Protein AF-A0A3D4F8Y4-F1 (afdb_monomer)

Mean predicted aligned error: 6.23 Å

Nearest PDB structures (foldseek):
  9iuo-assembly2_C  TM=5.272E-01  e=2.596E+00  Homo sapiens
  7cem-assembly1_B  TM=4.324E-01  e=6.361E+00  Escherichia coli K-12
  9itd-assembly2_C  TM=4.785E-01  e=8.382E+00  Homo sapiens

Radius of gyration: 14.83 Å; Cα contacts (8 Å, |Δi|>4): 67; chains: 1; bounding box: 24×30×44 Å

Sequence (63 aa):
MAPSASVMTDPWVSFIIPAYNEAKLLPATLEGIAAALGPWDEPWELIVCDNGSTDGTGELAQS

Secondary structure (DSSP, 8-state):
-PPP----PPPSEEEEEEESS-TTTHHHHHHHHHHHHTT--S-EEEEEEE-S-SSSHHHHTT-

pLDDT: mean 89.73, std 14.45, range [44.59, 98.25]

Foldseek 3Di:
DDDDPPPPPPAPEEAEAEDAQCPPPVLVVVVVVCVVCVPPDGHYYYHYHYPDHDNCPVVSVVD

Structure (mmCIF, N/CA/C/O backbone):
data_AF-A0A3D4F8Y4-F1
#
_entry.id   AF-A0A3D4F8Y4-F1
#
loop_
_atom_site.group_PDB
_atom_site.id
_atom_site.type_symbol
_atom_site.label_atom_id
_atom_site.label_alt_id
_atom_site.label_comp_id
_atom_site.label_asym_id
_atom_site.label_entity_id
_atom_site.label_seq_id
_atom_site.pdbx_PDB_ins_code
_atom_site.Cartn_x
_atom_site.Cartn_y
_atom_site.Cartn_z
_atom_site.occupancy
_atom_site.B_iso_or_equiv
_atom_site.auth_seq_id
_atom_site.auth_comp_id
_atom_site.auth_asym_id
_atom_site.auth_atom_id
_atom_site.pdbx_PDB_model_num
ATOM 1 N N . MET A 1 1 ? -4.258 -23.770 -32.740 1.00 52.38 1 MET A N 1
ATOM 2 C CA . MET A 1 1 ? -3.373 -22.824 -32.033 1.00 52.38 1 MET A CA 1
ATOM 3 C C . MET A 1 1 ? -4.133 -22.333 -30.818 1.00 52.38 1 MET A C 1
ATOM 5 O O . MET A 1 1 ? -5.152 -21.682 -30.992 1.00 52.38 1 MET A O 1
ATOM 9 N N . ALA A 1 2 ? -3.721 -22.761 -29.628 1.00 44.59 2 ALA A N 1
ATOM 10 C CA . ALA A 1 2 ? -4.254 -22.268 -28.360 1.00 44.59 2 ALA A CA 1
ATOM 11 C C . ALA A 1 2 ? -3.283 -21.204 -27.818 1.00 44.59 2 ALA A C 1
ATOM 13 O O . ALA A 1 2 ? -2.089 -21.299 -28.124 1.00 44.59 2 ALA A O 1
ATOM 14 N N . PRO A 1 3 ? -3.758 -20.189 -27.077 1.00 47.41 3 PRO A N 1
ATOM 15 C CA . PRO A 1 3 ? -2.884 -19.164 -26.529 1.00 47.41 3 PRO A CA 1
ATOM 16 C C . PRO A 1 3 ? -1.900 -19.829 -25.561 1.00 47.41 3 PRO A C 1
ATOM 18 O O . PRO A 1 3 ? -2.303 -20.618 -24.706 1.00 47.41 3 PRO A O 1
ATOM 21 N N . SER A 1 4 ? -0.607 -19.551 -25.733 1.00 55.50 4 SER A N 1
ATOM 22 C CA . SER A 1 4 ? 0.399 -19.914 -24.737 1.00 55.50 4 SER A CA 1
ATOM 23 C C . SER A 1 4 ? 0.009 -19.215 -23.443 1.00 55.50 4 SER A C 1
ATOM 25 O O . SER A 1 4 ? -0.229 -18.007 -23.467 1.00 55.50 4 SER A O 1
ATOM 27 N N . ALA A 1 5 ? -0.108 -19.978 -22.355 1.00 55.41 5 ALA A N 1
ATOM 28 C CA . ALA A 1 5 ? -0.348 -19.446 -21.022 1.00 55.41 5 ALA A CA 1
ATOM 29 C C . ALA A 1 5 ? 0.556 -18.229 -20.799 1.00 55.41 5 ALA A C 1
ATOM 31 O O . ALA A 1 5 ? 1.738 -18.281 -21.152 1.00 55.41 5 ALA A O 1
ATOM 32 N N . SER A 1 6 ? -0.019 -17.138 -20.286 1.00 56.69 6 SER A N 1
ATOM 33 C CA . SER A 1 6 ? 0.727 -15.960 -19.860 1.00 56.69 6 SER A CA 1
ATOM 34 C C . SER A 1 6 ? 1.965 -16.434 -19.114 1.00 56.69 6 SER A C 1
ATOM 36 O O . SER A 1 6 ? 1.840 -17.217 -18.172 1.00 56.69 6 SER A O 1
ATOM 38 N N . VAL A 1 7 ? 3.149 -16.034 -19.570 1.00 58.94 7 VAL A N 1
ATOM 39 C CA . VAL A 1 7 ? 4.382 -16.286 -18.829 1.00 58.94 7 VAL A CA 1
ATOM 40 C C . VAL A 1 7 ? 4.227 -15.491 -17.538 1.00 58.94 7 VAL A C 1
ATOM 42 O O . VAL A 1 7 ? 4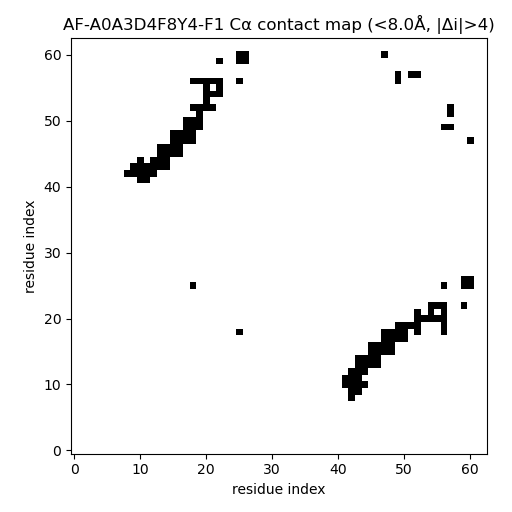.432 -14.282 -17.524 1.00 58.94 7 VAL A O 1
ATOM 45 N N . MET A 1 8 ? 3.737 -16.139 -16.484 1.00 59.88 8 MET A N 1
ATOM 46 C CA . MET A 1 8 ? 3.852 -15.615 -15.134 1.00 59.88 8 MET A CA 1
ATOM 47 C C . MET A 1 8 ? 5.330 -15.753 -14.817 1.00 59.88 8 MET A C 1
ATOM 49 O O . MET A 1 8 ? 5.806 -16.830 -14.473 1.00 59.88 8 MET A O 1
ATOM 53 N N . THR A 1 9 ? 6.081 -14.702 -15.114 1.00 74.62 9 THR A N 1
ATOM 54 C CA . THR A 1 9 ? 7.471 -14.602 -14.701 1.00 74.62 9 THR A CA 1
ATOM 55 C C . THR A 1 9 ? 7.466 -14.530 -13.184 1.00 74.62 9 THR A C 1
ATOM 57 O O . THR A 1 9 ? 6.833 -13.626 -12.635 1.00 74.62 9 THR A O 1
ATOM 60 N N . ASP A 1 10 ? 8.112 -15.495 -12.528 1.00 89.44 10 ASP A N 1
ATOM 61 C CA . ASP A 1 10 ? 8.259 -15.489 -11.074 1.00 89.44 10 ASP A CA 1
ATOM 62 C C . ASP A 1 10 ? 8.781 -14.114 -10.626 1.00 89.44 10 ASP A C 1
ATOM 64 O O . ASP A 1 10 ? 9.710 -13.589 -11.254 1.00 89.44 10 ASP A O 1
ATOM 68 N N . PRO A 1 11 ? 8.179 -13.498 -9.593 1.00 92.25 11 PRO A N 1
ATOM 69 C CA . PRO A 1 11 ? 8.616 -12.193 -9.134 1.00 92.25 11 PRO A CA 1
ATOM 70 C C . PRO A 1 11 ? 10.061 -12.288 -8.643 1.00 92.25 11 PRO A C 1
ATOM 72 O O . PRO A 1 11 ? 10.427 -13.184 -7.882 1.00 92.25 11 PRO A O 1
ATOM 75 N N . TRP A 1 12 ? 10.886 -11.337 -9.066 1.00 95.00 12 TRP A N 1
ATOM 76 C CA . TRP A 1 12 ? 12.258 -11.204 -8.593 1.00 95.00 12 TRP A CA 1
ATOM 77 C C . TRP A 1 12 ? 12.288 -10.746 -7.129 1.00 95.00 12 TRP A C 1
ATOM 79 O O . TRP A 1 12 ? 13.134 -11.187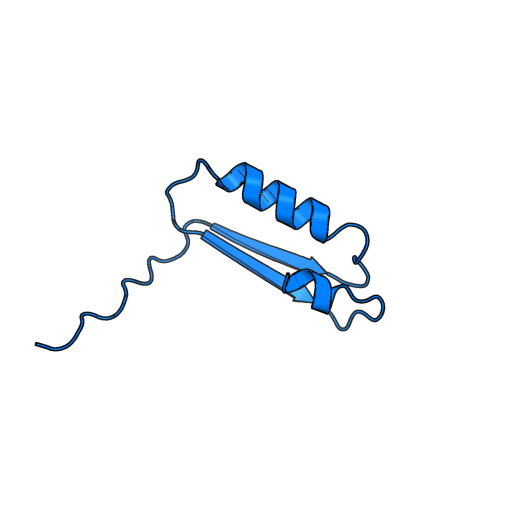 -6.352 1.00 95.00 12 TRP A O 1
ATOM 89 N N . VAL A 1 13 ? 11.323 -9.903 -6.738 1.00 94.81 13 VAL A N 1
ATOM 90 C CA . VAL A 1 13 ? 11.031 -9.536 -5.345 1.00 94.81 13 VAL A CA 1
ATOM 91 C C . VAL A 1 13 ? 9.532 -9.577 -5.081 1.00 94.81 13 VAL A C 1
ATOM 93 O O . VAL A 1 13 ? 8.731 -9.068 -5.867 1.00 94.81 13 VAL A O 1
ATOM 96 N N . SER A 1 14 ? 9.192 -10.073 -3.894 1.00 96.00 14 SER A N 1
ATOM 97 C CA . SER A 1 14 ? 7.876 -9.925 -3.276 1.00 96.00 14 SER A CA 1
ATOM 98 C C . SER A 1 14 ? 7.966 -8.972 -2.083 1.00 96.00 14 SER A C 1
ATOM 100 O O . SER A 1 14 ? 8.688 -9.237 -1.118 1.00 96.00 14 SER A O 1
ATOM 102 N N . PHE A 1 15 ? 7.217 -7.872 -2.122 1.00 96.38 15 PHE A N 1
ATOM 103 C CA . PHE A 1 15 ? 7.050 -6.966 -0.986 1.00 96.38 15 PHE A CA 1
ATOM 104 C C . PHE A 1 15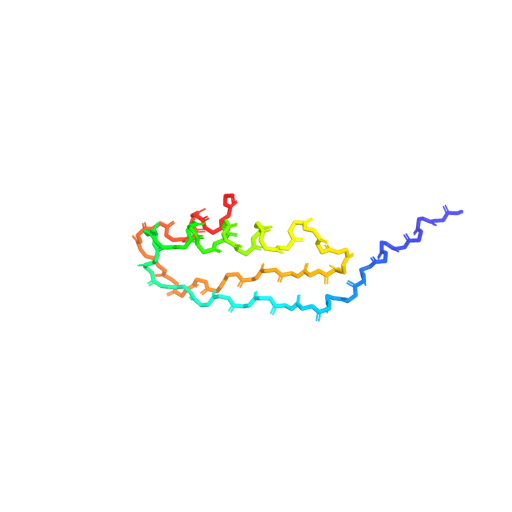 ? 5.847 -7.416 -0.157 1.00 96.38 15 PHE A C 1
ATOM 106 O O . PHE A 1 15 ? 4.727 -7.426 -0.654 1.00 96.38 15 PHE A O 1
ATOM 113 N N . ILE A 1 16 ? 6.059 -7.774 1.110 1.00 97.12 16 ILE A N 1
ATOM 114 C CA . ILE A 1 16 ? 4.983 -8.208 2.012 1.00 97.12 16 ILE A CA 1
ATOM 115 C C . ILE A 1 16 ? 4.832 -7.166 3.118 1.00 97.12 16 ILE A C 1
ATOM 117 O O . ILE A 1 16 ? 5.757 -6.956 3.905 1.00 97.12 16 ILE A O 1
ATOM 121 N N . ILE A 1 17 ? 3.668 -6.520 3.178 1.00 96.88 17 ILE A N 1
ATOM 122 C CA . ILE A 1 17 ? 3.379 -5.429 4.112 1.00 96.88 17 ILE A CA 1
ATOM 123 C C . ILE A 1 17 ? 2.285 -5.886 5.083 1.00 96.88 17 ILE A C 1
ATOM 125 O O . ILE A 1 17 ? 1.112 -5.924 4.705 1.00 96.88 17 ILE A O 1
ATOM 129 N N . PRO A 1 18 ? 2.623 -6.241 6.332 1.00 97.12 18 PRO A N 1
ATOM 130 C CA . PRO A 1 18 ? 1.614 -6.420 7.365 1.00 97.12 18 PRO A CA 1
ATOM 131 C C . PRO A 1 18 ? 1.003 -5.061 7.717 1.00 97.12 18 PRO A C 1
ATOM 133 O O . PRO A 1 18 ? 1.732 -4.100 7.964 1.00 97.12 18 PRO A O 1
ATOM 136 N N . ALA A 1 19 ? -0.325 -4.987 7.760 1.00 97.56 19 ALA A N 1
ATOM 137 C CA . ALA A 1 19 ? -1.042 -3.759 8.074 1.00 97.56 19 ALA A CA 1
ATOM 138 C C . ALA A 1 19 ? -2.140 -4.020 9.116 1.00 97.56 19 ALA A C 1
ATOM 140 O O . ALA A 1 19 ? -2.884 -4.998 9.031 1.00 97.56 19 ALA A O 1
ATOM 141 N N . TYR A 1 20 ? -2.225 -3.142 10.117 1.00 98.12 20 TYR A N 1
ATOM 142 C CA . TYR A 1 20 ? -3.321 -3.106 11.082 1.00 98.12 20 TYR A CA 1
ATOM 143 C C . TYR A 1 20 ? -3.549 -1.669 11.553 1.00 98.12 20 TYR A C 1
ATOM 145 O O . TYR A 1 20 ? -2.731 -1.122 12.289 1.00 98.12 20 TYR A O 1
ATOM 153 N N . ASN A 1 21 ? 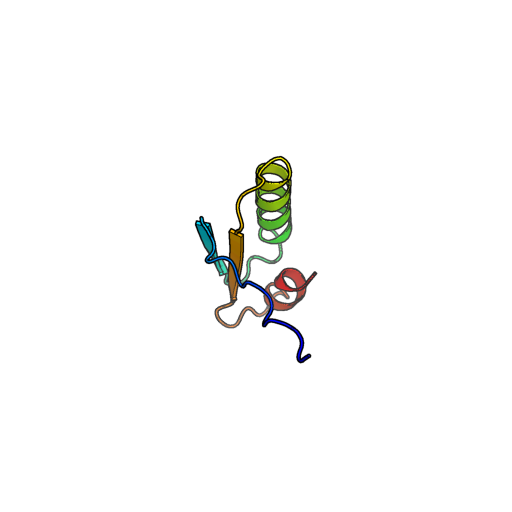-4.674 -1.078 11.158 1.00 98.25 21 ASN A N 1
ATOM 154 C CA . ASN A 1 21 ? -5.025 0.317 11.427 1.00 98.25 21 ASN A CA 1
ATOM 155 C C . ASN A 1 21 ? -3.957 1.337 10.976 1.00 98.25 21 ASN A C 1
ATOM 157 O O . ASN A 1 21 ? -3.545 2.224 11.728 1.00 98.25 21 ASN A O 1
ATOM 161 N N . GLU A 1 22 ? -3.508 1.187 9.731 1.00 98.12 22 GLU A N 1
ATOM 162 C CA . GLU A 1 22 ? -2.483 1.996 9.076 1.00 98.12 22 GLU A CA 1
ATOM 163 C C . GLU A 1 22 ? -3.053 2.951 8.013 1.00 98.12 22 GLU A C 1
ATOM 165 O O . GLU A 1 22 ? -2.320 3.398 7.127 1.00 98.12 22 GLU A O 1
ATOM 170 N N . ALA A 1 23 ? -4.336 3.331 8.084 1.00 97.75 23 ALA A N 1
ATOM 171 C CA . ALA A 1 23 ? -4.983 4.155 7.054 1.00 97.75 23 ALA A CA 1
ATOM 172 C C . ALA A 1 23 ? -4.256 5.487 6.772 1.00 97.75 23 ALA A C 1
ATOM 174 O O . ALA A 1 23 ? -4.362 6.059 5.690 1.00 97.75 23 ALA A O 1
ATOM 175 N N . LYS A 1 24 ? -3.482 5.986 7.742 1.00 97.81 24 LYS A N 1
ATOM 176 C CA . LYS A 1 24 ? -2.699 7.224 7.612 1.00 97.81 24 LYS A CA 1
ATOM 177 C C . LYS A 1 24 ? -1.344 7.041 6.927 1.00 97.81 24 LYS A C 1
ATOM 179 O O . LYS A 1 24 ? -0.811 8.021 6.417 1.00 97.81 24 LYS A O 1
ATOM 184 N N . LEU A 1 25 ? -0.761 5.844 6.979 1.00 97.31 25 LEU A N 1
ATOM 185 C CA . LEU A 1 25 ? 0.629 5.591 6.578 1.00 97.31 25 LEU A CA 1
ATOM 186 C C . LEU A 1 25 ? 0.736 4.662 5.370 1.00 97.31 25 LEU A C 1
ATOM 188 O O . LEU A 1 25 ? 1.675 4.793 4.579 1.00 97.31 25 LEU A O 1
ATOM 192 N N . LEU A 1 26 ? -0.225 3.750 5.209 1.00 97.31 26 LEU A N 1
ATOM 193 C CA . LEU A 1 26 ? -0.218 2.774 4.129 1.00 97.31 26 LEU A CA 1
ATOM 194 C C . LEU A 1 26 ? -0.157 3.442 2.742 1.00 97.31 26 LEU A C 1
ATOM 196 O O . LEU A 1 26 ? 0.745 3.072 1.992 1.00 97.31 26 LEU A O 1
ATOM 200 N N . PRO A 1 27 ? -0.972 4.468 2.404 1.00 97.19 27 PRO A N 1
ATOM 201 C CA . PRO A 1 27 ? -0.925 5.079 1.071 1.00 97.19 27 PRO A CA 1
ATOM 202 C C . PRO A 1 27 ? 0.462 5.618 0.698 1.00 97.19 27 PRO A C 1
ATOM 204 O O . PRO A 1 27 ? 0.996 5.286 -0.355 1.00 97.19 27 PRO A O 1
ATOM 207 N N . ALA A 1 28 ? 1.105 6.358 1.607 1.00 97.31 28 ALA A N 1
ATOM 208 C CA . ALA A 1 28 ? 2.439 6.912 1.370 1.00 97.31 28 ALA A CA 1
ATOM 209 C C . ALA A 1 28 ? 3.511 5.818 1.207 1.00 97.31 28 ALA A C 1
ATOM 211 O O . ALA A 1 28 ? 4.478 5.989 0.465 1.00 97.31 28 ALA A O 1
ATOM 212 N N . THR A 1 29 ? 3.341 4.681 1.888 1.00 96.56 29 THR A N 1
ATOM 213 C CA . THR A 1 29 ? 4.241 3.528 1.758 1.00 96.56 29 THR A CA 1
ATOM 214 C C . THR A 1 29 ? 4.092 2.870 0.387 1.00 96.56 29 THR A C 1
ATOM 216 O O . THR A 1 29 ? 5.097 2.607 -0.275 1.00 96.56 29 THR A O 1
ATOM 219 N N . LEU A 1 30 ? 2.852 2.647 -0.061 1.00 96.44 30 LEU A N 1
ATOM 220 C CA . LEU A 1 30 ? 2.555 2.074 -1.377 1.00 96.44 30 LEU A CA 1
ATOM 221 C C . LEU A 1 30 ? 3.067 2.979 -2.506 1.00 96.44 30 LEU A C 1
ATOM 223 O O . LEU A 1 30 ? 3.755 2.501 -3.407 1.00 96.44 30 LEU A O 1
ATOM 227 N N . GLU A 1 31 ? 2.816 4.287 -2.412 1.00 95.75 31 GLU A N 1
ATOM 228 C CA . GLU A 1 31 ? 3.332 5.285 -3.357 1.00 95.75 31 GLU A CA 1
ATOM 229 C C . GLU A 1 31 ? 4.864 5.296 -3.398 1.00 95.75 31 GLU A C 1
ATOM 231 O O . GLU A 1 31 ? 5.457 5.321 -4.477 1.00 95.75 31 GLU A O 1
ATOM 236 N N . GLY A 1 32 ? 5.520 5.238 -2.234 1.00 96.50 32 GLY A N 1
ATOM 237 C CA . GLY A 1 32 ? 6.978 5.205 -2.141 1.00 96.50 32 GLY A CA 1
ATOM 238 C C . GLY A 1 32 ? 7.589 3.972 -2.809 1.00 96.50 32 GLY A C 1
ATOM 239 O O . GLY A 1 32 ? 8.577 4.096 -3.536 1.00 96.50 32 GLY A O 1
ATOM 240 N N . ILE A 1 33 ? 6.985 2.795 -2.611 1.00 95.12 33 ILE A N 1
ATOM 241 C CA . ILE A 1 33 ? 7.430 1.558 -3.266 1.00 95.12 33 ILE A CA 1
ATOM 242 C C . ILE A 1 33 ? 7.190 1.648 -4.776 1.00 95.12 33 ILE A C 1
ATOM 244 O O . ILE A 1 33 ? 8.121 1.432 -5.547 1.00 95.12 33 ILE A O 1
ATOM 248 N N . ALA A 1 34 ? 5.994 2.049 -5.214 1.00 93.00 34 ALA A N 1
ATOM 249 C CA . ALA A 1 34 ? 5.685 2.191 -6.636 1.00 93.00 34 ALA A CA 1
ATOM 250 C C . ALA A 1 34 ? 6.635 3.176 -7.344 1.00 93.00 34 ALA A C 1
ATOM 252 O O . ALA A 1 34 ? 7.132 2.888 -8.433 1.00 93.00 34 ALA A O 1
ATOM 253 N N . ALA A 1 35 ? 6.951 4.308 -6.709 1.00 95.62 35 ALA A N 1
ATOM 254 C CA . ALA A 1 35 ? 7.898 5.283 -7.242 1.00 95.62 35 ALA A CA 1
ATOM 255 C C . ALA A 1 35 ? 9.327 4.722 -7.340 1.00 95.62 35 ALA A C 1
ATOM 257 O O . ALA A 1 35 ? 10.019 4.977 -8.327 1.00 95.62 35 ALA A O 1
ATOM 258 N N . ALA A 1 36 ? 9.765 3.945 -6.345 1.00 94.94 36 ALA A N 1
ATOM 259 C CA . ALA A 1 36 ? 11.086 3.320 -6.345 1.00 94.94 36 ALA A CA 1
ATOM 260 C C . ALA A 1 36 ? 11.228 2.227 -7.419 1.00 94.94 36 ALA A C 1
ATOM 262 O O . ALA A 1 36 ? 12.315 2.066 -7.973 1.00 94.94 36 ALA A O 1
ATOM 263 N N . LEU A 1 37 ? 10.144 1.503 -7.722 1.00 93.81 37 LEU A N 1
ATOM 264 C CA . LEU A 1 37 ? 10.128 0.422 -8.714 1.00 93.81 37 LEU A CA 1
ATOM 265 C C . LEU A 1 37 ? 9.763 0.894 -10.127 1.00 93.81 37 LEU A C 1
ATOM 267 O O . LEU A 1 37 ? 9.949 0.141 -11.072 1.00 93.81 37 LEU A O 1
ATOM 271 N N . GLY A 1 38 ? 9.298 2.134 -10.306 1.00 91.25 38 GLY A N 1
ATOM 272 C CA . GLY A 1 38 ? 9.011 2.712 -11.625 1.00 91.25 38 GLY A CA 1
ATOM 273 C C . GLY A 1 38 ? 10.119 2.538 -12.686 1.00 91.25 38 GLY A C 1
ATOM 274 O O . GLY A 1 38 ? 9.786 2.238 -13.829 1.00 91.25 38 GLY A O 1
ATOM 275 N N . PRO A 1 39 ? 11.418 2.707 -12.362 1.00 92.50 39 PRO A N 1
ATOM 276 C CA . PRO A 1 39 ? 12.519 2.459 -13.298 1.00 92.50 39 PRO A CA 1
ATOM 277 C C . PRO A 1 39 ? 13.009 0.997 -13.332 1.00 92.50 39 PRO A C 1
ATOM 279 O O . PRO A 1 39 ? 14.050 0.734 -13.933 1.00 92.50 39 PRO A O 1
ATOM 282 N N . TRP A 1 40 ? 12.343 0.066 -12.645 1.00 93.50 40 TRP A N 1
ATOM 283 C CA . TRP A 1 40 ? 12.789 -1.317 -12.511 1.00 93.50 40 TRP A CA 1
ATOM 284 C C . TRP A 1 40 ? 12.049 -2.246 -13.478 1.00 93.50 40 TRP A C 1
ATOM 286 O O . TRP A 1 40 ? 10.826 -2.338 -13.448 1.00 93.50 40 TRP A O 1
ATOM 296 N N . ASP A 1 41 ? 12.809 -2.945 -14.324 1.00 91.94 41 ASP A N 1
ATOM 297 C CA . ASP A 1 41 ? 12.261 -3.777 -15.404 1.00 91.94 41 ASP A CA 1
ATOM 298 C C . ASP A 1 41 ? 11.978 -5.236 -14.998 1.00 91.94 41 ASP A C 1
ATOM 300 O O . ASP A 1 41 ? 11.340 -5.972 -15.752 1.00 91.94 41 ASP A O 1
ATOM 304 N N . GLU A 1 42 ? 12.456 -5.683 -13.831 1.00 93.56 42 GLU A N 1
ATOM 305 C CA . GLU A 1 42 ? 12.220 -7.055 -13.369 1.00 93.56 42 GLU A CA 1
ATOM 306 C C . GLU A 1 42 ? 10.808 -7.202 -12.778 1.00 93.56 42 GLU A C 1
ATOM 308 O O . GLU A 1 42 ? 10.293 -6.267 -12.158 1.00 93.56 42 GLU A O 1
ATOM 313 N N . PRO A 1 43 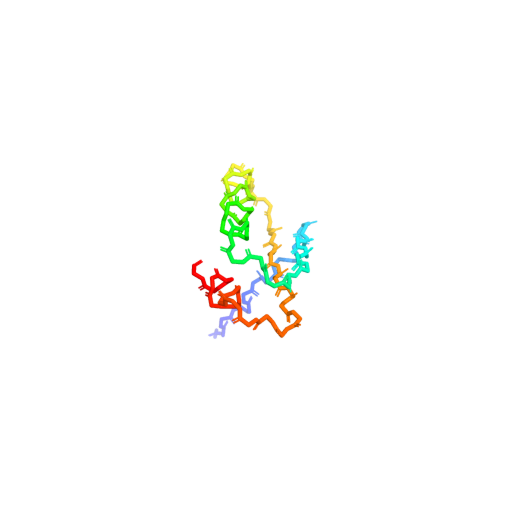? 10.166 -8.374 -12.921 1.00 93.50 43 PRO A N 1
ATOM 314 C CA . PRO A 1 43 ? 8.846 -8.622 -12.357 1.00 93.50 43 PRO A CA 1
ATOM 315 C C . PRO A 1 43 ? 8.876 -8.555 -10.828 1.00 93.50 43 PRO A C 1
ATOM 317 O O . PRO A 1 43 ? 9.795 -9.058 -10.182 1.00 93.50 43 PRO A O 1
ATOM 320 N N . TRP A 1 44 ? 7.831 -7.990 -10.234 1.00 94.62 44 TRP A N 1
ATOM 321 C CA . TRP A 1 44 ? 7.678 -7.897 -8.787 1.00 94.62 44 TRP A CA 1
ATOM 322 C C . TRP A 1 44 ? 6.209 -7.960 -8.387 1.00 94.62 44 TRP A C 1
ATOM 324 O O . TRP A 1 44 ? 5.312 -7.742 -9.203 1.00 94.62 44 TRP A O 1
ATOM 334 N N . GLU A 1 45 ? 5.971 -8.247 -7.113 1.00 95.06 45 GLU A N 1
ATOM 335 C CA . GLU A 1 45 ? 4.640 -8.202 -6.513 1.00 95.06 45 GLU A CA 1
ATOM 336 C C . GLU A 1 45 ? 4.662 -7.448 -5.183 1.00 95.06 45 GLU A C 1
ATOM 338 O O . GLU A 1 45 ? 5.685 -7.380 -4.495 1.00 95.06 45 GLU A O 1
ATOM 343 N N . LEU A 1 46 ? 3.512 -6.891 -4.811 1.00 95.69 46 LEU A N 1
ATOM 344 C CA . LEU A 1 46 ? 3.286 -6.277 -3.512 1.00 95.69 46 LEU A CA 1
ATOM 345 C C . LEU A 1 46 ? 2.010 -6.856 -2.914 1.00 95.69 46 LEU A C 1
ATOM 347 O O . LEU A 1 46 ? 0.946 -6.825 -3.529 1.00 95.69 46 LEU A O 1
ATOM 351 N N . ILE A 1 47 ?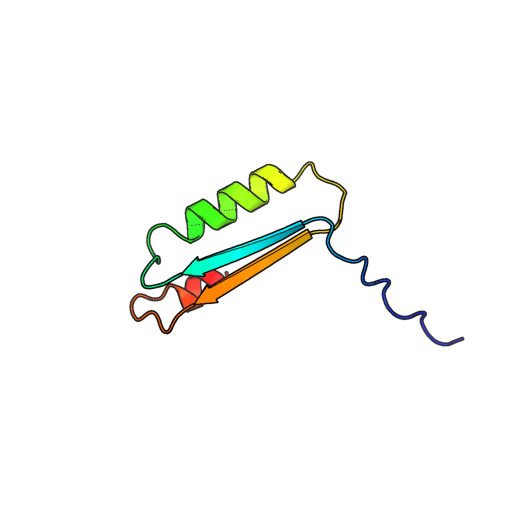 2.134 -7.383 -1.702 1.00 96.56 47 ILE A N 1
ATOM 352 C CA . ILE A 1 47 ? 1.070 -8.055 -0.969 1.00 96.56 47 ILE A CA 1
ATOM 353 C C . ILE A 1 47 ? 0.864 -7.302 0.342 1.00 96.56 47 ILE A C 1
ATOM 355 O O . ILE A 1 47 ? 1.765 -7.238 1.181 1.00 96.56 47 ILE A O 1
ATOM 359 N N . VAL A 1 48 ? -0.336 -6.759 0.537 1.00 97.75 48 VAL A N 1
ATOM 360 C CA . VAL A 1 48 ? -0.751 -6.183 1.821 1.00 97.75 48 VAL A CA 1
ATOM 361 C C . VAL A 1 48 ? -1.525 -7.236 2.605 1.00 97.75 48 VAL A C 1
ATOM 363 O O . VAL A 1 48 ? -2.543 -7.752 2.147 1.00 97.75 48 VAL A O 1
ATOM 366 N N . CYS A 1 49 ? -1.044 -7.555 3.802 1.00 97.69 49 CYS A N 1
ATOM 367 C CA . CYS A 1 49 ? -1.702 -8.467 4.728 1.00 97.69 49 CYS A CA 1
ATOM 368 C C . CYS A 1 49 ? -2.438 -7.655 5.797 1.00 97.69 49 CYS A C 1
ATOM 370 O O . CYS A 1 49 ? -1.861 -7.336 6.838 1.00 97.69 49 CYS A O 1
ATOM 372 N N . ASP A 1 50 ? -3.702 -7.322 5.534 1.00 97.50 50 ASP A N 1
ATOM 373 C CA . ASP A 1 50 ? -4.565 -6.662 6.515 1.00 97.50 50 ASP A CA 1
ATOM 374 C C . ASP A 1 50 ? -5.053 -7.658 7.581 1.00 97.50 50 ASP A C 1
ATOM 376 O O . ASP A 1 50 ? -5.715 -8.653 7.274 1.00 97.50 50 ASP A O 1
ATOM 380 N N . ASN A 1 51 ? -4.741 -7.380 8.847 1.00 95.50 51 ASN A N 1
ATOM 381 C CA . ASN A 1 51 ? -5.131 -8.203 9.992 1.00 95.50 51 ASN A CA 1
ATOM 382 C C . ASN A 1 51 ? -6.434 -7.711 10.650 1.00 95.50 51 ASN A C 1
ATOM 384 O O . ASN A 1 51 ? -6.498 -7.514 11.865 1.00 95.50 51 ASN A O 1
ATOM 388 N N . GLY A 1 52 ? -7.475 -7.494 9.844 1.00 96.69 52 GLY A N 1
ATOM 389 C CA . GLY A 1 52 ? -8.794 -7.081 10.329 1.00 96.69 52 GLY A CA 1
ATOM 390 C C . GLY A 1 52 ? -8.835 -5.642 10.843 1.00 96.69 52 GLY A C 1
ATOM 391 O O . GLY A 1 52 ? -9.381 -5.389 11.920 1.00 96.69 52 GLY A O 1
ATOM 392 N N . SER A 1 53 ? -8.244 -4.706 10.096 1.00 98.12 53 SER A N 1
ATOM 393 C CA . SER A 1 53 ? -8.305 -3.276 10.414 1.00 98.12 53 SER A CA 1
ATOM 394 C C . SER A 1 53 ? -9.742 -2.746 10.466 1.00 98.12 53 SER A C 1
ATOM 396 O O . SER A 1 53 ? -10.643 -3.229 9.782 1.00 98.12 53 SER A O 1
ATOM 398 N N . THR A 1 54 ? -9.947 -1.701 11.265 1.00 98.00 54 THR A N 1
ATOM 399 C CA . THR A 1 54 ? -11.257 -1.062 11.492 1.00 98.00 54 THR A CA 1
ATOM 400 C C . THR A 1 54 ? -11.295 0.410 11.078 1.00 98.00 54 THR A C 1
ATOM 402 O O . THR A 1 54 ? -12.297 1.086 11.295 1.00 98.00 54 THR A O 1
ATOM 405 N N . ASP A 1 55 ? -10.197 0.933 10.536 1.00 98.25 55 ASP A N 1
ATOM 406 C CA . ASP A 1 55 ? -10.008 2.350 10.194 1.00 98.25 55 ASP A CA 1
ATOM 407 C C . ASP A 1 55 ? -10.012 2.631 8.679 1.00 98.25 55 ASP A C 1
ATOM 409 O O . ASP A 1 55 ? -9.704 3.745 8.258 1.00 98.25 55 ASP A O 1
ATOM 413 N N . GLY A 1 56 ? -10.331 1.618 7.874 1.00 96.94 56 GLY A N 1
ATOM 414 C CA . GLY A 1 56 ? -10.334 1.670 6.414 1.00 96.94 56 GLY A CA 1
ATOM 415 C C . GLY A 1 56 ? -9.002 1.346 5.730 1.00 96.94 56 GLY A C 1
ATOM 416 O O . GLY A 1 56 ? -8.88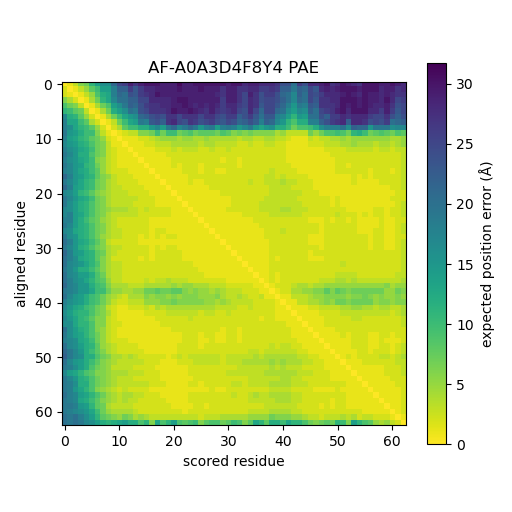0 1.488 4.514 1.00 96.94 56 GLY A O 1
ATOM 417 N N . THR A 1 57 ? -8.004 0.854 6.475 1.00 97.81 57 THR A N 1
ATOM 418 C CA . THR A 1 57 ? -6.730 0.358 5.910 1.00 97.81 57 THR A CA 1
ATOM 419 C C . THR A 1 57 ? -6.937 -0.622 4.751 1.00 97.81 57 THR A C 1
ATOM 421 O O . THR A 1 57 ? -6.297 -0.479 3.713 1.00 97.81 57 THR A O 1
ATOM 424 N N . GLY A 1 58 ? -7.841 -1.597 4.901 1.00 96.00 58 GLY A N 1
ATOM 425 C CA . GLY A 1 58 ? -8.095 -2.613 3.877 1.00 96.00 58 GLY A CA 1
ATOM 426 C C . GLY A 1 58 ? -8.717 -2.064 2.588 1.00 96.00 58 GLY A C 1
ATOM 427 O O . GLY A 1 58 ? -8.445 -2.594 1.511 1.00 96.00 58 GLY A O 1
ATOM 428 N N . GLU A 1 59 ? -9.513 -0.992 2.666 1.00 96.38 59 GLU A N 1
ATOM 429 C CA . GLU A 1 59 ? -10.031 -0.312 1.471 1.00 96.38 5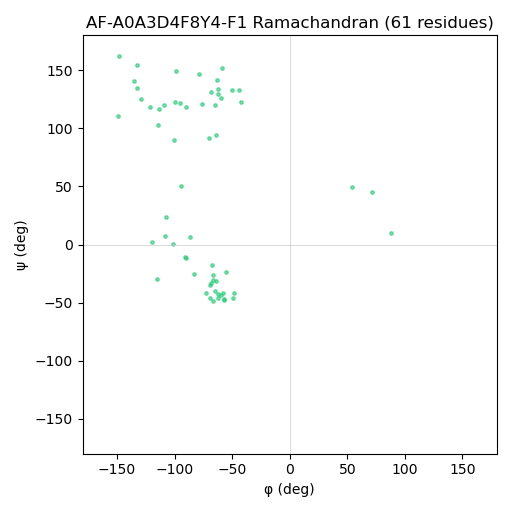9 GLU A CA 1
ATOM 430 C C . GLU A 1 59 ? -8.928 0.483 0.767 1.00 96.38 59 GLU A C 1
ATOM 432 O O . GLU A 1 59 ? -8.808 0.423 -0.454 1.00 96.38 59 GLU A O 1
ATOM 437 N N . LEU A 1 60 ? -8.084 1.175 1.537 1.00 95.88 60 LEU A N 1
ATOM 438 C CA . LEU A 1 60 ? -6.939 1.922 1.009 1.00 95.88 60 LEU A CA 1
ATOM 439 C C . LEU A 1 60 ? -5.868 1.012 0.395 1.00 95.88 60 LEU A C 1
ATOM 441 O O . LEU A 1 60 ? -5.147 1.431 -0.498 1.00 95.88 60 LEU A O 1
ATOM 445 N N . ALA A 1 61 ? -5.763 -0.242 0.835 1.00 94.44 61 ALA A N 1
ATOM 446 C CA . ALA A 1 61 ? -4.854 -1.216 0.235 1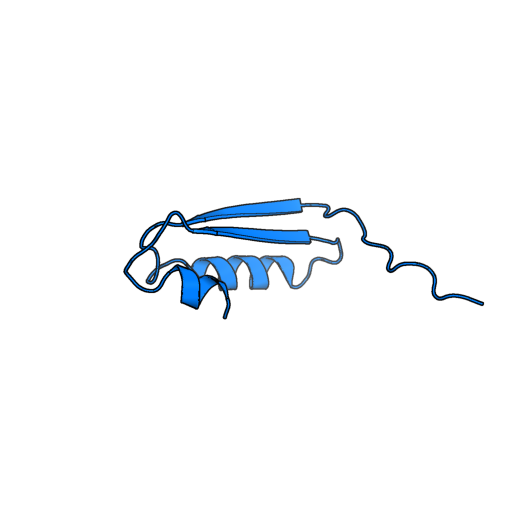.00 94.44 61 ALA A CA 1
ATOM 447 C C . ALA A 1 61 ? -5.246 -1.625 -1.202 1.00 94.44 61 ALA A C 1
ATOM 449 O O . ALA A 1 61 ? -4.428 -2.209 -1.908 1.00 94.44 61 ALA A O 1
ATOM 450 N N . GLN A 1 62 ? -6.491 -1.367 -1.620 1.00 89.12 62 GLN A N 1
ATOM 451 C CA . GLN A 1 62 ? -7.040 -1.764 -2.925 1.00 89.12 62 GLN A CA 1
ATOM 452 C C . GLN A 1 62 ? -7.086 -0.614 -3.946 1.00 89.12 62 GLN A C 1
ATOM 454 O O . GLN A 1 62 ? -7.590 -0.819 -5.053 1.00 89.12 62 GLN A O 1
ATOM 459 N N . SER A 1 63 ? -6.635 0.588 -3.567 1.00 73.88 63 SER A N 1
ATOM 460 C CA . SER A 1 63 ? -6.729 1.808 -4.384 1.00 73.88 63 SER A CA 1
ATOM 461 C C . SER A 1 63 ? -5.579 1.991 -5.362 1.00 73.88 63 SER A C 1
ATOM 463 O O . SER A 1 63 ? -4.437 1.674 -4.965 1.00 73.88 63 SER A O 1
#

Solvent-accessible surface area (backbone atoms only — not comparable to full-atom values): 4081 Å² total; per-residue (Å²): 138,76,84,76,75,78,82,78,66,76,54,78,45,76,46,78,43,81,40,65,62,34,55,87,51,48,60,63,50,53,52,52,51,52,64,70,45,66,88,53,88,69,50,63,48,78,46,76,47,63,72,77,45,85,66,51,26,66,61,60,73,74,109